Protein AF-A0A0C2WG26-F1 (afdb_monomer)

Secondary structure (DSSP, 8-state):
-HHHHHHHHHHHHTTEEE-HHHHHTHHHHEEE-TT--EEE---EEEHHHHHHHHHHT-S-HHHHHHSSHHHHHHHHHHHHHHHHHHHHHT--

Sequence (92 aa):
MLEIARSIRYIHSIDIALYSDDINIASKYLFLDSNLRAKFMFRGLFSWWSREASIYGHEDNDLLAKCTYDANISAFADLFDKIHGNSLSAVA

Radius of gyration: 14.7 Å; Cα contacts (8 Å, |Δi|>4): 101; chains: 1; bounding box: 35×19×50 Å

Nearest PDB structures (foldseek):
  8oj0-assembly1_C  TM=2.517E-01  e=1.116E+00  Homo sapiens
  6o35-assembly1_A  TM=3.993E-01  e=9.365E+00  synthetic construct
  5m4t-assembly1_A  TM=2.217E-01  e=6.784E+00  Trypanosoma brucei brucei

pLDDT: mean 82.36, std 11.46, range [43.91, 94.56]

Solvent-accessible surface area (backbone atoms only — not comparable to full-atom values): 5124 Å² total; per-residue (Å²): 109,70,48,51,53,51,44,53,53,53,41,45,73,71,46,35,11,46,37,19,68,48,50,58,44,32,90,81,29,48,44,65,51,100,84,65,47,53,43,68,66,90,55,63,41,47,51,64,49,49,58,51,36,66,74,70,71,77,61,61,65,70,60,43,59,30,26,26,64,68,34,37,54,50,24,49,50,54,41,50,48,55,62,56,54,54,58,64,68,76,78,116

Foldseek 3Di:
DVLLVVVLVVCVVVQKFAQLVQLLVCVVAWDQDPVRHTDGDDDIDGNVVLVVCVVVVPDDPVRSVRRHSVSNVVSNVNSVCVVVVVVVVVVD

Mean predicted aligned error: 6.94 Å

Structure (mmCIF, N/CA/C/O backbone):
data_AF-A0A0C2WG26-F1
#
_entry.id   AF-A0A0C2WG26-F1
#
loop_
_atom_site.group_PDB
_atom_site.id
_atom_site.type_symbol
_atom_site.label_atom_id
_atom_site.label_alt_id
_atom_site.label_comp_id
_atom_site.label_asym_id
_atom_site.label_entity_id
_atom_site.label_seq_id
_atom_site.pdbx_PDB_ins_code
_atom_site.Cartn_x
_atom_site.Cartn_y
_atom_site.Cartn_z
_atom_site.occupancy
_atom_site.B_iso_or_equiv
_atom_site.auth_seq_id
_atom_site.auth_comp_id
_atom_site.auth_asym_id
_atom_site.auth_atom_id
_atom_site.pdbx_PDB_model_num
ATOM 1 N N . MET A 1 1 ? -7.738 0.188 10.718 1.00 87.75 1 MET A N 1
ATOM 2 C CA . MET A 1 1 ? -7.056 -0.800 9.848 1.00 87.75 1 MET A CA 1
ATOM 3 C C . MET A 1 1 ? -7.820 -1.138 8.576 1.00 87.75 1 MET A C 1
ATOM 5 O O . MET A 1 1 ? -7.228 -1.033 7.514 1.00 87.75 1 MET A O 1
ATOM 9 N N . LEU A 1 2 ? -9.111 -1.489 8.630 1.00 90.94 2 LEU A N 1
ATOM 10 C CA . LEU A 1 2 ? -9.878 -1.834 7.420 1.00 90.94 2 LEU A CA 1
ATOM 11 C C . LEU A 1 2 ? -9.884 -0.727 6.349 1.00 90.94 2 LEU A C 1
ATOM 13 O O . LEU A 1 2 ? -9.629 -1.005 5.183 1.00 90.94 2 LE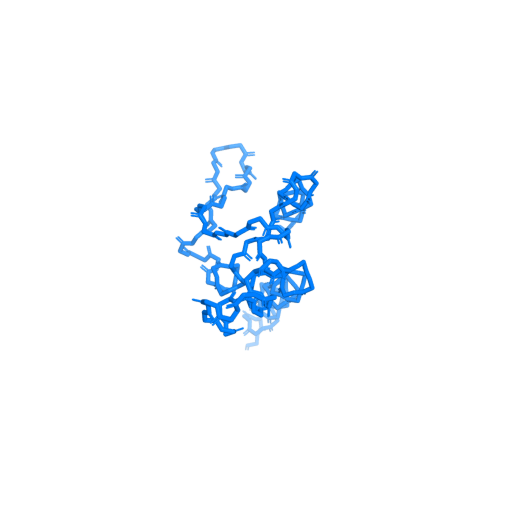U A O 1
ATOM 17 N N . GLU A 1 3 ? -10.121 0.526 6.744 1.00 91.00 3 GLU A N 1
ATOM 18 C CA . GLU A 1 3 ? -10.116 1.663 5.807 1.00 91.00 3 GLU A CA 1
ATOM 19 C C . GLU A 1 3 ? -8.743 1.897 5.168 1.00 91.00 3 GLU A C 1
ATOM 21 O O . GLU A 1 3 ? -8.651 2.196 3.985 1.00 91.00 3 GLU A O 1
ATOM 26 N N . ILE A 1 4 ? -7.667 1.668 5.923 1.00 89.38 4 ILE A N 1
ATOM 27 C CA . ILE A 1 4 ? -6.284 1.753 5.434 1.00 89.38 4 ILE A CA 1
ATOM 28 C C . ILE A 1 4 ? -6.068 0.715 4.325 1.00 89.38 4 ILE A C 1
ATOM 30 O O . ILE A 1 4 ? -5.625 1.063 3.234 1.00 89.38 4 ILE A O 1
ATOM 34 N N . ALA A 1 5 ? -6.454 -0.540 4.573 1.00 92.56 5 ALA A N 1
ATOM 35 C CA . ALA A 1 5 ? -6.344 -1.620 3.593 1.00 92.56 5 ALA A CA 1
ATOM 36 C C . ALA A 1 5 ? -7.189 -1.356 2.335 1.00 92.56 5 ALA A C 1
ATOM 38 O O . ALA A 1 5 ? -6.735 -1.600 1.218 1.00 92.56 5 ALA A O 1
ATOM 39 N N . ARG A 1 6 ? -8.409 -0.825 2.499 1.00 93.12 6 ARG A N 1
ATOM 40 C CA . ARG A 1 6 ? -9.282 -0.442 1.376 1.00 93.12 6 ARG A CA 1
ATOM 41 C C . ARG A 1 6 ? -8.652 0.647 0.514 1.00 93.12 6 ARG A C 1
ATOM 43 O O . ARG A 1 6 ? -8.657 0.517 -0.706 1.00 93.12 6 ARG A O 1
ATOM 50 N N . SER A 1 7 ? -8.088 1.676 1.135 1.00 90.94 7 SER A N 1
ATOM 51 C CA . SER A 1 7 ? -7.409 2.759 0.427 1.00 90.94 7 SER A CA 1
ATOM 52 C C . SER A 1 7 ? -6.152 2.272 -0.300 1.00 90.94 7 SER A C 1
ATOM 54 O O . SER A 1 7 ? -5.987 2.601 -1.471 1.00 90.94 7 SER A O 1
ATOM 56 N N . ILE A 1 8 ? -5.316 1.431 0.325 1.00 91.69 8 ILE A N 1
ATOM 57 C CA . ILE A 1 8 ? -4.151 0.819 -0.346 1.00 91.69 8 ILE A CA 1
ATOM 58 C C . ILE A 1 8 ? -4.608 0.001 -1.558 1.00 91.69 8 ILE A C 1
ATOM 60 O O . ILE A 1 8 ? -4.094 0.196 -2.656 1.00 91.69 8 ILE A O 1
ATOM 64 N N . ARG A 1 9 ? -5.633 -0.846 -1.394 1.00 94.25 9 ARG A N 1
ATOM 65 C CA . ARG A 1 9 ? -6.206 -1.637 -2.492 1.00 94.25 9 ARG A CA 1
ATOM 66 C C . ARG A 1 9 ? -6.717 -0.758 -3.635 1.00 94.25 9 ARG A C 1
ATOM 68 O O . ARG A 1 9 ? -6.509 -1.095 -4.795 1.00 94.25 9 ARG A O 1
ATOM 75 N N . TYR A 1 10 ? -7.397 0.343 -3.322 1.00 92.75 10 TYR A N 1
ATOM 76 C CA . TYR A 1 10 ? -7.865 1.289 -4.333 1.00 92.75 10 TYR A CA 1
ATOM 77 C C . TYR A 1 10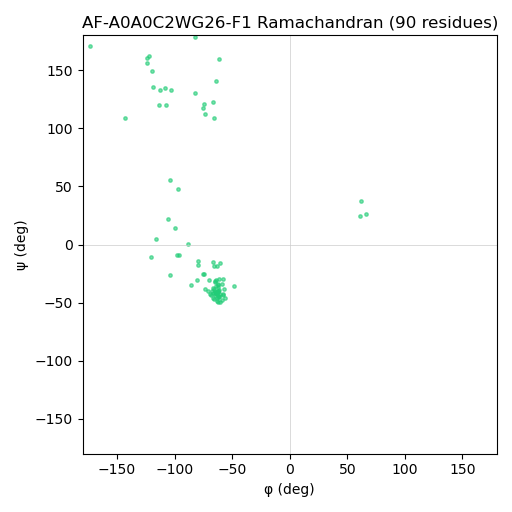 ? -6.692 1.921 -5.097 1.00 92.75 10 TYR A C 1
ATOM 79 O O . TYR A 1 10 ? -6.713 1.958 -6.323 1.00 92.75 10 TYR A O 1
ATOM 87 N N . ILE A 1 11 ? -5.643 2.349 -4.394 1.00 91.62 11 ILE A N 1
ATOM 88 C CA . ILE A 1 11 ? -4.451 2.956 -5.002 1.00 91.62 11 ILE A CA 1
ATOM 89 C C . ILE A 1 11 ? -3.714 1.948 -5.897 1.00 91.62 11 ILE A C 1
ATOM 91 O O . ILE A 1 11 ? -3.340 2.275 -7.021 1.00 91.62 11 ILE A O 1
ATOM 95 N N . HIS A 1 12 ? -3.588 0.694 -5.456 1.00 92.56 12 HIS A N 1
ATOM 96 C CA . HIS A 1 12 ? -3.051 -0.381 -6.292 1.00 92.56 12 HIS A CA 1
ATOM 97 C C . HIS A 1 12 ? -3.905 -0.618 -7.543 1.00 92.56 12 HIS A C 1
ATOM 99 O O . HIS A 1 12 ? -3.348 -0.821 -8.613 1.00 92.56 12 HIS A O 1
ATOM 105 N N . SER A 1 13 ? -5.238 -0.538 -7.438 1.00 94.00 13 SER A N 1
ATOM 106 C CA . SER A 1 13 ? -6.147 -0.763 -8.577 1.00 94.00 13 SER A CA 1
ATOM 107 C C . SER A 1 13 ? -6.055 0.285 -9.691 1.00 94.00 13 SER A C 1
ATOM 109 O O . SER A 1 13 ? -6.549 0.039 -10.787 1.00 94.00 13 SER A O 1
ATOM 111 N N . ILE A 1 14 ? -5.432 1.433 -9.416 1.00 92.75 14 ILE A N 1
ATOM 112 C CA . ILE A 1 14 ? -5.145 2.485 -10.401 1.00 92.75 14 ILE A CA 1
ATOM 113 C C . ILE A 1 14 ? -3.658 2.519 -10.788 1.00 92.75 14 ILE A C 1
ATOM 115 O O . ILE A 1 14 ? -3.157 3.548 -11.232 1.00 92.75 14 ILE A O 1
ATOM 119 N N . ASP A 1 15 ? -2.953 1.402 -10.592 1.00 92.25 15 ASP A N 1
ATOM 120 C CA . ASP A 1 15 ? -1.549 1.211 -10.954 1.00 92.25 15 ASP A CA 1
ATOM 121 C C . ASP A 1 15 ? -0.563 2.146 -10.245 1.00 92.25 15 ASP A C 1
ATOM 123 O O . ASP A 1 15 ? 0.435 2.573 -10.819 1.00 92.25 15 ASP A O 1
ATOM 127 N N . ILE A 1 16 ? -0.807 2.442 -8.965 1.00 90.94 16 ILE A N 1
ATOM 128 C CA . ILE A 1 16 ? 0.093 3.259 -8.141 1.00 90.94 16 ILE A CA 1
ATOM 129 C C . ILE A 1 16 ? 0.604 2.457 -6.946 1.00 90.94 16 ILE A C 1
ATOM 131 O O . ILE A 1 16 ? -0.160 1.802 -6.238 1.00 90.94 16 ILE A O 1
ATOM 135 N N . ALA A 1 17 ? 1.902 2.557 -6.680 1.00 91.44 17 ALA A N 1
ATOM 136 C CA . ALA A 1 17 ? 2.523 2.130 -5.441 1.00 91.44 17 ALA A CA 1
ATOM 137 C C . ALA A 1 17 ? 2.920 3.362 -4.616 1.00 91.44 17 ALA A C 1
ATOM 139 O O . ALA A 1 17 ? 3.699 4.207 -5.050 1.00 91.44 17 ALA A O 1
ATOM 140 N N . LEU A 1 18 ? 2.360 3.466 -3.411 1.00 90.44 18 LEU A N 1
ATOM 141 C CA . LEU A 1 18 ? 2.822 4.394 -2.381 1.00 90.44 18 LEU A CA 1
ATOM 142 C C . LEU A 1 18 ? 4.269 4.105 -1.975 1.00 90.44 18 LEU A C 1
ATOM 144 O O . LEU A 1 18 ? 4.760 2.995 -2.159 1.00 90.44 18 LEU A O 1
ATOM 148 N N . TYR A 1 19 ? 4.909 5.109 -1.393 1.00 89.94 19 TYR A N 1
ATOM 149 C CA . TYR A 1 19 ? 6.195 4.974 -0.734 1.00 89.94 19 TYR A CA 1
ATOM 150 C C . TYR A 1 19 ? 6.009 4.277 0.622 1.00 89.94 19 TYR A C 1
ATOM 152 O O . TYR A 1 19 ? 5.320 4.794 1.506 1.00 89.94 19 TYR A O 1
ATOM 160 N N . SER A 1 20 ? 6.604 3.096 0.798 1.00 87.81 20 SER A N 1
ATOM 161 C CA . SER A 1 20 ? 6.370 2.239 1.970 1.00 87.81 20 SER A CA 1
ATOM 162 C C . SER A 1 20 ? 6.718 2.896 3.313 1.00 87.81 20 SER A C 1
ATOM 164 O O . SER A 1 20 ? 6.024 2.669 4.306 1.00 87.81 20 SER A O 1
ATOM 166 N N . ASP A 1 21 ? 7.742 3.756 3.366 1.00 86.44 21 ASP A N 1
ATOM 167 C CA . ASP A 1 21 ? 8.126 4.438 4.613 1.00 86.44 21 ASP A CA 1
ATOM 168 C C . ASP A 1 21 ? 7.018 5.383 5.108 1.00 86.44 21 ASP A C 1
ATOM 170 O O . ASP A 1 21 ? 6.832 5.544 6.316 1.00 86.44 21 ASP A O 1
ATOM 174 N N . ASP A 1 22 ? 6.231 5.966 4.199 1.00 84.19 22 ASP A N 1
ATOM 175 C CA . ASP A 1 22 ? 5.126 6.856 4.565 1.00 84.19 22 ASP A CA 1
ATOM 176 C C . ASP A 1 22 ? 3.976 6.063 5.218 1.00 84.19 22 ASP A C 1
ATOM 178 O O . ASP A 1 22 ? 3.304 6.565 6.122 1.00 84.19 22 ASP A O 1
ATOM 182 N N . ILE A 1 23 ? 3.790 4.791 4.839 1.00 81.81 23 ILE A N 1
ATOM 183 C CA . ILE A 1 23 ? 2.845 3.875 5.500 1.00 81.81 23 ILE A CA 1
ATOM 184 C C . ILE A 1 23 ? 3.349 3.522 6.909 1.00 81.81 23 ILE A C 1
ATOM 186 O O . ILE A 1 23 ? 2.580 3.560 7.873 1.00 81.81 23 ILE A O 1
ATOM 190 N N . ASN A 1 24 ? 4.650 3.253 7.0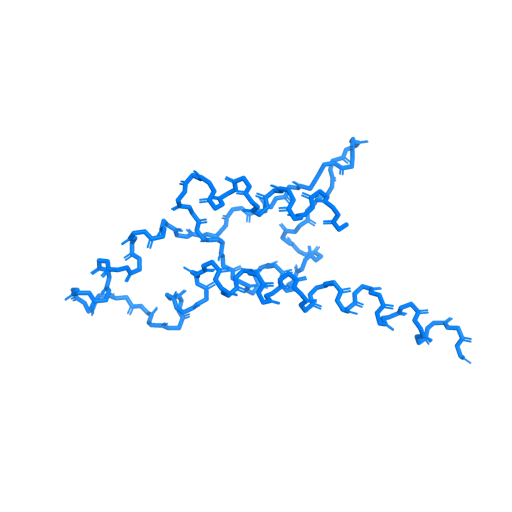55 1.00 78.38 24 ASN A N 1
ATOM 191 C CA . ASN A 1 24 ? 5.278 2.930 8.342 1.00 78.38 24 ASN A CA 1
ATOM 192 C C . ASN A 1 24 ? 5.247 4.105 9.338 1.00 78.38 24 ASN A C 1
ATOM 194 O O . ASN A 1 24 ? 5.123 3.913 10.556 1.00 78.38 24 ASN A O 1
ATOM 198 N N . ILE A 1 25 ? 5.303 5.340 8.833 1.00 74.12 25 ILE A N 1
ATOM 199 C CA . ILE A 1 25 ? 5.180 6.578 9.616 1.00 74.12 25 ILE A CA 1
ATOM 200 C C . ILE A 1 25 ? 3.730 7.095 9.545 1.00 74.12 25 ILE A C 1
ATOM 202 O O . ILE A 1 25 ? 3.470 8.280 9.325 1.00 74.12 25 ILE A O 1
ATOM 206 N N . ALA A 1 26 ? 2.763 6.199 9.777 1.00 67.44 26 ALA A N 1
ATOM 207 C CA . ALA A 1 26 ? 1.332 6.483 9.656 1.00 67.44 26 ALA A CA 1
ATOM 208 C C . ALA A 1 26 ? 0.886 7.779 10.360 1.00 67.44 26 ALA A C 1
ATOM 210 O O . ALA A 1 26 ? 0.066 8.509 9.824 1.00 67.44 26 ALA A O 1
ATOM 211 N N . SER A 1 27 ? 1.458 8.139 11.513 1.00 69.56 27 SER A N 1
ATOM 212 C CA . SER A 1 27 ? 1.068 9.360 12.239 1.00 69.56 27 SER A CA 1
ATOM 213 C C . SER A 1 27 ? 1.337 10.676 11.494 1.00 69.56 27 SER A C 1
ATOM 215 O O . SER A 1 27 ? 0.767 11.697 11.870 1.00 69.56 27 SER A O 1
ATOM 217 N N . LYS A 1 28 ? 2.201 10.678 10.469 1.00 78.56 28 LYS A N 1
ATOM 218 C CA . LYS A 1 28 ? 2.529 11.875 9.675 1.00 78.56 28 LYS A CA 1
ATOM 219 C C . LYS A 1 28 ? 1.873 11.900 8.297 1.00 78.56 28 LYS A C 1
ATOM 221 O O . LYS A 1 28 ? 1.680 12.983 7.753 1.00 78.56 28 LYS A O 1
ATOM 226 N N . TYR A 1 29 ? 1.568 10.735 7.733 1.00 79.69 29 TYR A N 1
ATOM 227 C CA . TYR A 1 29 ? 1.132 10.603 6.338 1.00 79.69 29 TYR A CA 1
ATOM 228 C C . TYR A 1 29 ? -0.256 9.978 6.196 1.00 79.69 29 TYR A C 1
ATOM 230 O O . TYR A 1 29 ? -0.832 10.025 5.110 1.00 79.69 29 TYR A O 1
ATOM 238 N N . LEU A 1 30 ? -0.811 9.431 7.280 1.00 83.06 30 LEU A N 1
ATOM 239 C CA . LEU A 1 30 ? -2.141 8.846 7.329 1.00 83.06 30 LEU A CA 1
ATOM 240 C C . LEU A 1 30 ? -3.046 9.683 8.227 1.00 83.06 30 LEU A C 1
ATOM 242 O O . LEU A 1 30 ? -2.816 9.841 9.424 1.00 83.06 30 LEU A O 1
ATOM 246 N N . PHE A 1 31 ? -4.119 10.186 7.633 1.00 84.94 31 PHE A N 1
ATOM 247 C CA . PHE A 1 31 ? -5.101 11.030 8.295 1.00 84.94 31 PHE A CA 1
ATOM 248 C C . PHE A 1 31 ? -6.468 10.362 8.256 1.00 84.94 31 PHE A C 1
ATOM 250 O O . PHE A 1 31 ? -6.799 9.648 7.310 1.00 84.94 31 PHE A O 1
ATOM 257 N N . LEU A 1 32 ? -7.283 10.625 9.271 1.00 86.19 32 LEU A N 1
ATOM 258 C CA . LEU A 1 32 ? -8.698 10.277 9.265 1.00 86.19 32 LEU A CA 1
ATOM 259 C C . LEU A 1 32 ? -9.505 11.561 9.117 1.00 86.19 32 LEU A C 1
ATOM 261 O O . LEU A 1 32 ? -9.212 12.557 9.777 1.00 86.19 32 LEU A O 1
ATOM 265 N N . ASP A 1 33 ? -10.509 11.551 8.245 1.00 87.38 33 ASP A N 1
ATOM 266 C CA . ASP A 1 33 ? -11.509 12.616 8.246 1.00 87.38 33 ASP A CA 1
ATOM 267 C C . ASP A 1 33 ? -12.590 12.381 9.313 1.00 87.38 33 ASP A C 1
ATOM 269 O O . ASP A 1 33 ? -12.579 11.381 10.035 1.00 87.38 33 ASP A O 1
ATOM 273 N N . SER A 1 34 ? -13.542 13.311 9.422 1.00 89.19 34 SER A N 1
ATOM 274 C CA . SER A 1 34 ? -14.646 13.227 10.387 1.00 89.19 34 SER A CA 1
ATOM 275 C C . SER A 1 34 ? -15.546 11.998 10.204 1.00 89.19 34 SER A C 1
ATOM 277 O O . SER A 1 34 ? -16.279 11.649 11.124 1.00 89.19 34 SER A O 1
ATOM 279 N N . ASN A 1 35 ? -15.477 11.325 9.052 1.00 91.56 35 ASN A N 1
ATOM 280 C CA . ASN A 1 35 ? -16.203 10.090 8.761 1.00 91.56 35 ASN A CA 1
ATOM 281 C C . ASN A 1 35 ? -15.318 8.844 8.925 1.00 91.56 35 ASN A C 1
ATOM 283 O O . ASN A 1 35 ? -15.683 7.771 8.444 1.00 91.56 35 ASN A O 1
ATOM 287 N N . LEU A 1 36 ? -14.155 8.980 9.572 1.00 86.00 36 LEU A N 1
ATOM 288 C CA . LEU A 1 36 ? -13.177 7.914 9.800 1.00 86.00 36 LEU A CA 1
ATOM 289 C C . LEU A 1 36 ? -12.608 7.302 8.511 1.00 86.00 36 LEU A C 1
ATOM 291 O O . LEU A 1 36 ? -12.127 6.168 8.523 1.00 86.00 36 LEU A O 1
ATOM 295 N N . ARG A 1 37 ? -12.622 8.042 7.397 1.00 88.50 37 ARG A N 1
ATOM 296 C CA . ARG A 1 37 ? -12.014 7.578 6.145 1.00 88.50 37 ARG A CA 1
ATOM 297 C C . ARG A 1 37 ? -10.517 7.842 6.167 1.00 88.50 37 ARG A C 1
ATOM 299 O O . ARG A 1 37 ? -10.090 8.965 6.437 1.00 88.50 37 ARG A O 1
ATOM 306 N N . ALA A 1 38 ? -9.734 6.817 5.839 1.00 86.69 38 ALA A N 1
ATOM 307 C CA . ALA A 1 38 ? -8.282 6.920 5.754 1.00 86.69 38 ALA A CA 1
ATOM 308 C C . ALA A 1 38 ? -7.855 7.679 4.492 1.00 86.69 38 ALA A C 1
ATOM 310 O O . ALA A 1 38 ? -8.140 7.256 3.369 1.00 86.69 38 ALA A O 1
ATOM 311 N N . LYS A 1 39 ? -7.134 8.781 4.690 1.00 85.62 39 LYS A N 1
ATOM 312 C CA . LYS A 1 39 ? -6.509 9.600 3.654 1.00 85.62 39 LYS A CA 1
ATOM 313 C C . LYS A 1 39 ? -4.998 9.487 3.770 1.00 85.62 39 LYS A C 1
ATOM 315 O O . LYS A 1 39 ? -4.451 9.625 4.860 1.00 85.62 39 LYS A O 1
ATOM 320 N N . PHE A 1 40 ? -4.343 9.272 2.640 1.00 81.88 40 PHE A N 1
ATOM 321 C CA . PHE A 1 40 ? -2.890 9.230 2.545 1.00 81.88 40 PHE A CA 1
ATOM 322 C C . PHE A 1 40 ? -2.402 10.540 1.942 1.00 81.88 40 PHE A C 1
ATOM 324 O O . PHE A 1 40 ? -2.947 10.991 0.931 1.00 81.88 40 PHE A O 1
ATOM 331 N N . MET A 1 41 ? -1.380 11.151 2.538 1.00 82.19 41 MET A N 1
ATOM 332 C CA . MET A 1 41 ? -0.628 12.185 1.837 1.00 82.19 41 MET A CA 1
ATOM 333 C C . MET A 1 41 ? 0.107 11.519 0.675 1.00 82.19 41 MET A C 1
ATOM 335 O O . MET A 1 41 ? 0.830 10.545 0.865 1.00 82.19 41 MET A O 1
ATOM 339 N N . PHE A 1 42 ? -0.144 12.002 -0.540 1.00 75.81 42 PHE A N 1
ATOM 340 C CA . PHE A 1 42 ? 0.300 11.313 -1.742 1.00 75.81 42 PHE A CA 1
ATOM 341 C C . PHE A 1 42 ? 1.811 11.451 -1.941 1.00 75.81 42 PHE A C 1
ATOM 343 O O . PHE A 1 42 ? 2.317 12.528 -2.258 1.00 75.81 42 PHE A O 1
ATOM 350 N N . ARG A 1 43 ? 2.505 10.324 -1.801 1.00 82.44 43 ARG A N 1
ATOM 351 C CA . ARG A 1 43 ? 3.884 10.120 -2.231 1.00 82.44 43 ARG A CA 1
ATOM 352 C C . ARG A 1 43 ? 3.990 8.689 -2.739 1.00 82.44 43 ARG A C 1
ATOM 354 O O . ARG A 1 43 ? 3.851 7.733 -1.980 1.00 82.44 43 ARG A O 1
ATOM 361 N N . GLY A 1 44 ? 4.130 8.547 -4.045 1.00 82.44 44 GLY A N 1
ATOM 362 C CA . GLY A 1 44 ? 4.124 7.253 -4.704 1.00 82.44 44 GLY A CA 1
ATOM 363 C C . GLY A 1 44 ? 4.471 7.388 -6.174 1.00 82.44 44 GLY A C 1
ATOM 364 O O . GLY A 1 44 ? 4.543 8.496 -6.709 1.00 82.44 44 GLY A O 1
ATOM 365 N N . LEU A 1 45 ? 4.680 6.245 -6.806 1.00 86.00 45 LEU A N 1
ATOM 366 C CA . LEU A 1 45 ? 4.997 6.124 -8.219 1.00 86.00 45 LEU A CA 1
ATOM 367 C C . LEU A 1 45 ? 3.980 5.220 -8.896 1.00 86.00 45 LEU A C 1
ATOM 369 O O . LEU A 1 45 ? 3.367 4.359 -8.263 1.00 86.00 45 LEU A O 1
ATOM 373 N N . PHE A 1 46 ? 3.822 5.392 -10.203 1.00 85.12 46 PHE A N 1
ATOM 374 C CA . PHE A 1 46 ? 3.110 4.393 -10.980 1.00 85.12 46 PHE A CA 1
ATOM 375 C C . PHE A 1 46 ? 3.878 3.068 -10.962 1.00 85.12 46 PHE A C 1
ATOM 377 O O . PHE A 1 46 ? 5.103 3.049 -11.071 1.00 85.12 46 PHE A O 1
ATOM 384 N N . SER A 1 47 ? 3.165 1.950 -10.860 1.00 80.75 47 SER A N 1
ATOM 385 C CA . SER A 1 47 ? 3.760 0.610 -10.812 1.00 80.75 47 SER A CA 1
ATOM 386 C C . SER A 1 47 ? 4.549 0.277 -12.082 1.00 80.75 47 SER A C 1
ATOM 388 O O . SER A 1 47 ? 5.539 -0.447 -12.020 1.00 80.75 47 SER A O 1
ATOM 390 N N . TRP A 1 48 ? 4.162 0.840 -13.231 1.00 82.12 48 TRP A N 1
ATOM 391 C CA . TRP A 1 48 ? 4.899 0.696 -14.488 1.00 82.12 48 TRP A CA 1
ATOM 392 C C . TRP A 1 48 ? 6.189 1.526 -14.531 1.00 82.12 48 TRP A C 1
ATOM 394 O O . TRP A 1 48 ? 7.132 1.144 -15.225 1.00 82.12 48 TRP A O 1
ATOM 404 N N . TRP A 1 49 ? 6.267 2.618 -13.763 1.00 79.19 49 TRP A N 1
ATOM 405 C CA . TRP A 1 49 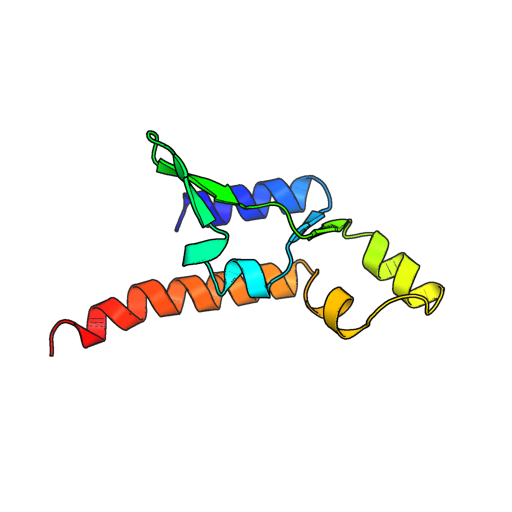? 7.423 3.513 -13.751 1.00 79.19 49 TRP A CA 1
ATOM 406 C C . TRP A 1 49 ? 8.669 2.821 -13.202 1.00 79.19 49 TRP A C 1
ATOM 408 O O . TRP A 1 49 ? 9.749 2.981 -13.756 1.00 79.19 49 TRP A O 1
ATOM 418 N N . SER A 1 50 ? 8.529 1.973 -12.178 1.00 71.06 50 SER A N 1
ATOM 419 C CA . SER A 1 50 ? 9.661 1.206 -11.638 1.00 71.06 50 SER A CA 1
ATOM 420 C C . SER A 1 50 ? 10.265 0.251 -12.670 1.00 71.06 50 SER A C 1
ATOM 422 O O . SER A 1 50 ? 11.487 0.109 -12.758 1.00 71.06 50 SER A O 1
ATOM 424 N N . ARG A 1 51 ? 9.418 -0.351 -13.512 1.00 74.38 51 ARG A N 1
ATOM 425 C CA . ARG A 1 51 ? 9.852 -1.198 -14.624 1.00 74.38 51 ARG A CA 1
ATOM 426 C C . ARG A 1 51 ? 10.610 -0.388 -15.670 1.00 74.38 51 ARG A C 1
ATOM 428 O O . ARG A 1 51 ? 11.681 -0.819 -16.085 1.00 74.38 51 ARG A O 1
ATOM 435 N N . GLU A 1 52 ? 10.101 0.771 -16.074 1.00 76.44 52 GLU A N 1
ATOM 436 C CA . GLU A 1 52 ? 10.795 1.628 -17.042 1.00 76.44 52 GLU A CA 1
ATOM 437 C C . GLU A 1 52 ? 12.103 2.197 -16.486 1.00 76.44 52 GLU A C 1
ATOM 439 O O . GLU A 1 52 ? 13.146 2.088 -17.127 1.00 76.44 52 GLU A O 1
ATOM 444 N N . ALA A 1 53 ? 12.093 2.711 -15.260 1.00 75.69 53 ALA A N 1
ATOM 445 C CA . ALA A 1 53 ? 13.275 3.241 -14.597 1.00 75.69 53 ALA A CA 1
ATOM 446 C C . ALA A 1 53 ? 14.405 2.201 -14.486 1.00 75.69 53 ALA A C 1
ATOM 448 O O . ALA A 1 53 ? 15.569 2.536 -14.717 1.00 75.69 53 ALA A O 1
ATOM 449 N N . SER A 1 54 ? 14.067 0.930 -14.226 1.00 69.50 54 SER A N 1
ATOM 450 C CA . SER A 1 54 ? 15.040 -0.173 -14.212 1.00 69.50 54 SER A CA 1
ATOM 451 C C . SER A 1 54 ? 15.677 -0.444 -15.581 1.00 69.50 54 SER A C 1
ATOM 453 O O . SER A 1 54 ? 16.843 -0.826 -15.653 1.00 69.50 54 SER A O 1
ATOM 455 N N . ILE A 1 55 ? 14.934 -0.219 -16.671 1.00 75.44 55 ILE A N 1
ATOM 456 C CA . ILE A 1 55 ? 15.411 -0.429 -18.044 1.00 75.44 55 ILE A CA 1
ATOM 457 C C . ILE A 1 55 ? 16.390 0.676 -18.441 1.00 7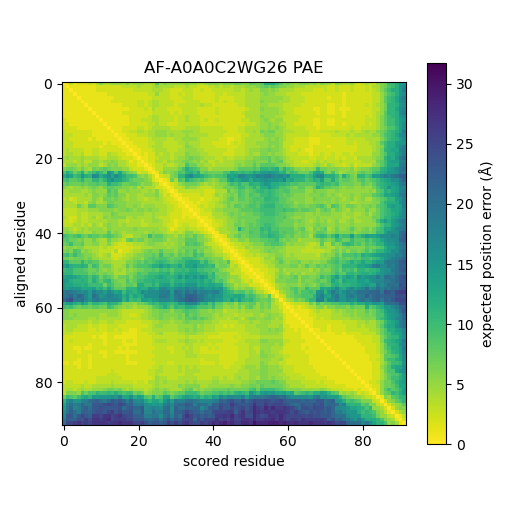5.44 55 ILE A C 1
ATOM 459 O O . ILE A 1 55 ? 17.384 0.404 -19.113 1.00 75.44 55 ILE A O 1
ATOM 463 N N . TYR A 1 56 ? 16.122 1.913 -18.022 1.00 77.06 56 TYR A N 1
ATOM 464 C CA . TYR A 1 56 ? 16.908 3.075 -18.435 1.00 77.06 56 TYR A CA 1
ATOM 465 C C . TYR A 1 56 ? 18.003 3.489 -17.435 1.00 77.06 56 TYR A C 1
ATOM 467 O O . TYR A 1 56 ? 18.848 4.315 -17.769 1.00 77.06 56 TYR A O 1
ATOM 475 N N . GLY A 1 57 ? 18.035 2.903 -16.232 1.00 68.62 57 GLY A N 1
ATOM 476 C CA . GLY A 1 57 ? 19.094 3.123 -15.238 1.00 68.62 57 GLY A CA 1
ATOM 477 C C . GLY A 1 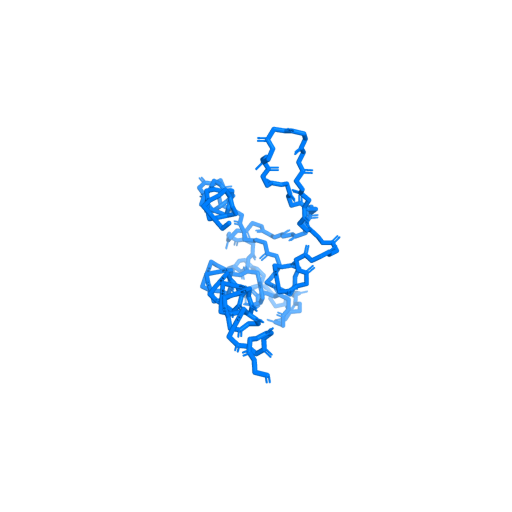57 ? 19.135 4.546 -14.669 1.00 68.62 57 GLY A C 1
ATOM 478 O O . GLY A 1 57 ? 20.200 5.026 -14.285 1.00 68.62 57 GLY A O 1
ATOM 479 N N . HIS A 1 58 ? 17.997 5.242 -14.662 1.00 68.94 58 HIS A N 1
ATOM 480 C CA . HIS A 1 58 ? 17.918 6.672 -14.345 1.00 68.94 58 HIS A CA 1
ATOM 481 C C . HIS A 1 58 ? 17.506 6.995 -12.906 1.00 68.94 58 HIS A C 1
ATOM 483 O O . HIS A 1 58 ? 17.594 8.159 -12.519 1.00 68.94 58 HIS A O 1
ATOM 489 N N . GLU A 1 59 ? 17.071 6.014 -12.113 1.00 69.88 59 GLU A N 1
ATOM 490 C CA . GLU A 1 59 ? 16.474 6.291 -10.804 1.00 69.88 59 GLU A CA 1
ATOM 491 C C . GLU A 1 59 ? 17.169 5.621 -9.626 1.00 69.88 59 GLU A C 1
ATOM 493 O O . GLU A 1 59 ? 17.948 4.676 -9.755 1.00 69.88 59 GLU A O 1
ATOM 498 N N . ASP A 1 60 ? 16.857 6.162 -8.451 1.00 79.38 60 ASP A N 1
ATOM 499 C CA . ASP A 1 60 ? 17.271 5.642 -7.163 1.00 79.38 60 ASP A CA 1
ATOM 500 C C . ASP A 1 60 ? 16.619 4.272 -6.913 1.00 79.38 60 ASP A C 1
ATOM 502 O O . ASP A 1 60 ? 15.415 4.161 -6.667 1.00 79.38 60 ASP A O 1
ATOM 506 N N . ASN A 1 61 ? 17.436 3.219 -6.974 1.00 80.44 61 ASN A N 1
ATOM 507 C CA . ASN A 1 61 ? 17.002 1.842 -6.744 1.00 80.44 61 ASN A CA 1
ATOM 508 C C . ASN A 1 61 ? 16.356 1.642 -5.362 1.00 80.44 61 ASN A C 1
ATOM 510 O O . ASN A 1 61 ? 15.480 0.787 -5.234 1.00 80.44 61 ASN A O 1
ATOM 514 N N . ASP A 1 62 ? 16.755 2.413 -4.343 1.00 82.94 62 ASP A N 1
ATOM 515 C CA . ASP A 1 62 ? 16.144 2.345 -3.009 1.00 82.94 62 ASP A CA 1
ATOM 516 C C . ASP A 1 62 ? 14.704 2.871 -3.048 1.00 82.94 62 ASP A C 1
ATOM 518 O O . ASP A 1 62 ? 13.779 2.246 -2.524 1.00 82.94 62 ASP A O 1
ATOM 522 N N . LEU A 1 63 ? 14.486 3.983 -3.754 1.00 81.69 63 LEU A N 1
ATOM 523 C CA . LEU A 1 63 ? 13.158 4.563 -3.932 1.00 81.69 63 LEU A CA 1
ATOM 524 C C . LEU A 1 63 ? 12.243 3.630 -4.736 1.00 81.69 63 LEU A C 1
ATOM 526 O O . LEU A 1 63 ? 11.083 3.441 -4.365 1.00 81.69 63 LEU A O 1
ATOM 530 N N . LEU A 1 64 ? 12.764 2.998 -5.792 1.00 83.62 64 LEU A N 1
ATOM 531 C CA . LEU A 1 64 ? 12.013 2.017 -6.579 1.00 83.62 64 LEU A CA 1
ATOM 532 C C . LEU A 1 64 ? 11.627 0.785 -5.758 1.00 83.62 64 LEU A C 1
ATOM 534 O O . LEU A 1 64 ? 10.485 0.337 -5.844 1.00 83.62 64 LEU A O 1
ATOM 538 N N . ALA A 1 65 ? 12.541 0.261 -4.936 1.00 86.31 65 ALA A N 1
ATOM 539 C CA . ALA A 1 65 ? 12.273 -0.893 -4.080 1.00 86.31 65 ALA A CA 1
ATOM 540 C C . ALA A 1 65 ? 11.159 -0.612 -3.053 1.00 86.31 65 ALA A C 1
ATOM 542 O O . ALA A 1 65 ? 10.342 -1.489 -2.762 1.00 86.31 65 ALA A O 1
ATOM 543 N N . LYS A 1 66 ? 11.087 0.628 -2.556 1.00 89.06 66 LYS A N 1
ATOM 544 C CA . LYS A 1 66 ? 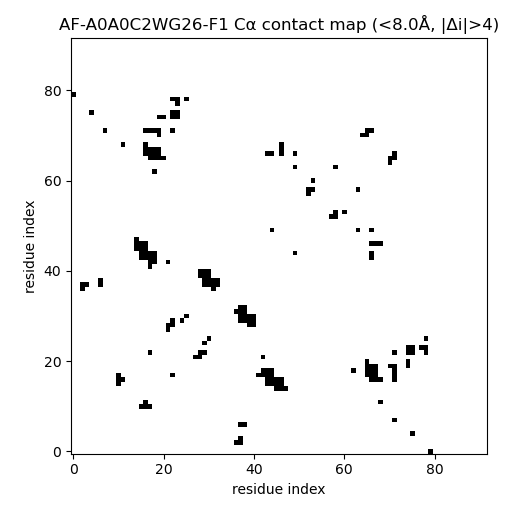10.068 1.097 -1.600 1.00 89.06 66 LYS A CA 1
ATOM 545 C C . LYS A 1 66 ? 8.724 1.450 -2.237 1.00 89.06 66 LYS A C 1
ATOM 547 O O . LYS A 1 66 ? 7.719 1.521 -1.534 1.00 89.06 66 LYS A O 1
ATOM 552 N N . CYS A 1 67 ? 8.686 1.648 -3.552 1.00 89.00 67 CYS A N 1
ATOM 553 C CA . CYS A 1 67 ? 7.483 1.949 -4.328 1.00 89.00 67 CYS A CA 1
ATOM 554 C C . CYS A 1 67 ? 7.006 0.713 -5.107 1.00 89.00 67 CYS A C 1
ATOM 556 O O . CYS A 1 67 ? 6.835 0.747 -6.327 1.00 89.00 67 CYS A O 1
ATOM 558 N N . THR A 1 68 ? 6.769 -0.392 -4.397 1.00 90.81 68 THR A N 1
ATOM 559 C CA . THR A 1 68 ? 6.197 -1.626 -4.961 1.00 90.81 68 THR A CA 1
ATOM 560 C C . THR A 1 68 ? 4.935 -2.043 -4.209 1.00 90.81 68 THR A C 1
ATOM 562 O O . THR A 1 68 ? 4.684 -1.615 -3.078 1.00 90.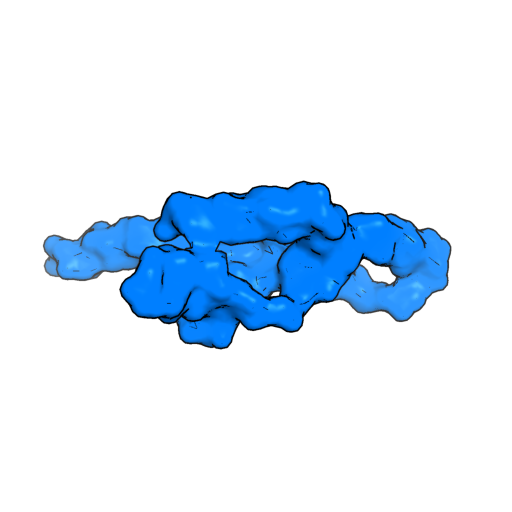81 68 THR A O 1
ATOM 565 N N . TYR A 1 69 ? 4.101 -2.884 -4.826 1.00 92.56 69 TYR A N 1
ATOM 566 C CA . TYR A 1 69 ? 2.934 -3.435 -4.134 1.00 92.56 69 TYR A CA 1
ATOM 567 C C . TYR A 1 69 ? 3.343 -4.274 -2.928 1.00 92.56 69 TYR A C 1
ATOM 569 O O . TYR A 1 69 ? 2.788 -4.071 -1.852 1.00 92.56 69 TYR A O 1
ATOM 577 N N . ASP A 1 70 ? 4.353 -5.128 -3.079 1.00 92.81 70 ASP A N 1
ATOM 578 C CA . ASP A 1 70 ? 4.853 -5.977 -1.997 1.00 92.81 70 ASP A CA 1
ATOM 579 C C . ASP A 1 70 ? 5.417 -5.148 -0.838 1.00 92.81 70 ASP A C 1
ATOM 581 O O . ASP A 1 70 ? 5.125 -5.446 0.322 1.00 92.81 70 ASP A O 1
ATOM 585 N N . ALA A 1 71 ? 6.138 -4.057 -1.129 1.00 91.69 71 ALA A N 1
ATOM 586 C CA . ALA A 1 71 ? 6.605 -3.129 -0.100 1.00 91.69 71 ALA A CA 1
ATOM 587 C C . ALA A 1 71 ? 5.433 -2.466 0.641 1.00 91.69 71 ALA A C 1
ATOM 589 O O . ALA A 1 71 ? 5.458 -2.366 1.866 1.00 91.69 71 ALA A O 1
ATOM 590 N N . ASN A 1 72 ? 4.364 -2.085 -0.066 1.00 92.88 72 ASN A N 1
ATOM 591 C CA . ASN A 1 72 ? 3.170 -1.514 0.564 1.00 92.88 72 ASN A CA 1
ATOM 592 C C . ASN A 1 72 ? 2.402 -2.516 1.424 1.00 92.88 72 ASN A C 1
ATOM 594 O O . ASN A 1 72 ? 1.914 -2.151 2.493 1.00 92.88 72 ASN A O 1
ATOM 598 N N . ILE A 1 73 ? 2.283 -3.767 0.975 1.00 94.56 73 ILE A N 1
ATOM 599 C CA . ILE A 1 73 ? 1.650 -4.833 1.758 1.00 94.56 73 ILE A CA 1
ATOM 600 C C . ILE A 1 73 ? 2.489 -5.156 3.000 1.00 94.56 73 ILE A C 1
ATOM 602 O O . ILE A 1 73 ? 1.927 -5.288 4.086 1.00 94.56 73 ILE A O 1
ATOM 606 N N . SER A 1 74 ? 3.816 -5.207 2.866 1.00 94.56 74 SER A N 1
ATOM 607 C CA . SER A 1 74 ? 4.730 -5.429 3.994 1.00 94.56 74 SER A CA 1
ATOM 608 C C . SER A 1 74 ? 4.638 -4.292 5.014 1.00 94.56 74 SER A C 1
ATOM 610 O O . SER A 1 74 ? 4.378 -4.542 6.185 1.00 94.56 74 SER A O 1
ATOM 612 N N . ALA A 1 75 ? 4.703 -3.034 4.566 1.00 92.25 75 ALA A N 1
ATOM 613 C CA . ALA A 1 75 ? 4.549 -1.874 5.446 1.00 92.25 75 ALA A CA 1
ATOM 614 C C . ALA A 1 75 ? 3.166 -1.815 6.120 1.00 92.25 75 ALA A C 1
ATOM 616 O O . ALA A 1 75 ? 3.028 -1.390 7.268 1.00 92.25 75 ALA A O 1
ATOM 617 N N . PHE A 1 76 ? 2.111 -2.265 5.434 1.00 92.25 76 PHE A N 1
ATOM 618 C CA . PHE A 1 76 ? 0.796 -2.405 6.054 1.00 92.25 76 PHE A CA 1
ATOM 619 C C . PHE A 1 76 ? 0.792 -3.454 7.176 1.00 92.25 76 PHE A C 1
ATOM 621 O O . PHE A 1 76 ? 0.171 -3.210 8.213 1.00 92.25 76 PHE A O 1
ATOM 628 N N . ALA A 1 77 ? 1.462 -4.594 6.984 1.00 92.31 77 ALA A N 1
ATOM 629 C CA . ALA A 1 77 ? 1.597 -5.622 8.014 1.00 92.31 77 ALA A CA 1
ATOM 630 C C . ALA A 1 77 ? 2.371 -5.086 9.229 1.00 92.31 77 ALA A C 1
ATOM 632 O O . ALA A 1 77 ? 1.870 -5.176 10.348 1.00 92.31 77 ALA A O 1
ATOM 633 N N . ASP A 1 78 ? 3.496 -4.405 9.004 1.00 90.81 78 ASP A N 1
ATOM 634 C CA . ASP A 1 78 ? 4.281 -3.766 10.068 1.00 90.81 78 ASP A CA 1
ATOM 635 C C . ASP A 1 78 ? 3.445 -2.747 10.859 1.00 90.81 78 ASP A C 1
ATOM 637 O O . ASP A 1 78 ? 3.467 -2.705 12.093 1.00 90.81 78 ASP A O 1
ATOM 641 N N . LEU A 1 79 ? 2.653 -1.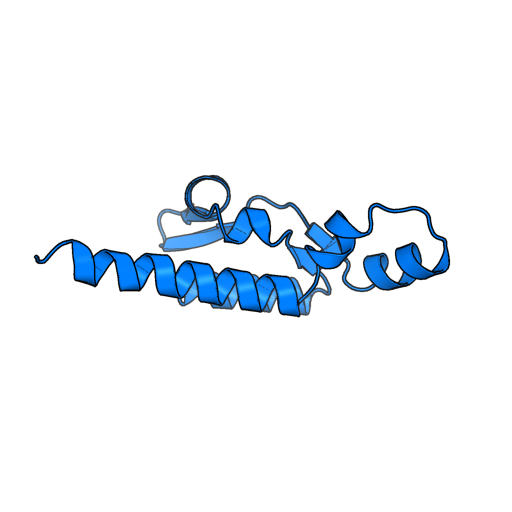925 10.160 1.00 88.31 79 LEU A N 1
ATOM 642 C CA . LEU A 1 79 ? 1.742 -0.972 10.791 1.00 88.31 79 LEU A CA 1
ATOM 643 C C . LEU A 1 79 ? 0.650 -1.677 11.608 1.00 88.31 79 LEU A C 1
ATOM 645 O O . LEU A 1 79 ? 0.299 -1.219 12.700 1.00 88.31 79 LEU A O 1
ATOM 649 N N . PHE A 1 80 ? 0.098 -2.771 11.081 1.00 89.94 80 PHE A N 1
ATOM 650 C CA . PHE A 1 80 ? -0.894 -3.581 11.777 1.00 89.94 80 PHE A CA 1
ATOM 651 C C . PHE A 1 80 ? -0.320 -4.139 13.078 1.00 89.94 80 PHE A C 1
ATOM 653 O O . PHE A 1 80 ? -0.925 -3.941 14.135 1.00 89.94 80 PHE A O 1
ATOM 660 N N . ASP A 1 81 ? 0.860 -4.745 13.021 1.00 89.62 81 ASP A N 1
ATOM 661 C CA . ASP A 1 81 ? 1.530 -5.316 14.185 1.00 89.62 81 ASP A CA 1
ATOM 662 C C . ASP A 1 81 ? 1.914 -4.242 15.196 1.00 89.62 81 ASP A C 1
ATOM 664 O O . ASP A 1 81 ? 1.695 -4.417 16.389 1.00 89.62 81 ASP A O 1
ATOM 668 N N . LYS A 1 82 ? 2.386 -3.075 14.753 1.00 86.12 82 LYS A N 1
ATOM 669 C CA . LYS A 1 82 ? 2.700 -1.954 15.648 1.00 86.12 82 LYS A CA 1
ATOM 670 C C . LYS A 1 82 ? 1.480 -1.473 16.430 1.00 86.12 82 LYS A C 1
ATOM 672 O O . LYS A 1 82 ? 1.582 -1.178 17.619 1.00 86.12 82 LYS A O 1
ATOM 677 N N . ILE A 1 83 ? 0.321 -1.372 15.783 1.00 83.31 83 ILE A N 1
ATOM 678 C CA . ILE A 1 83 ? -0.907 -0.901 16.437 1.00 83.31 83 ILE A CA 1
ATOM 679 C C . ILE A 1 83 ? -1.432 -1.942 17.434 1.00 83.31 83 ILE A C 1
ATOM 681 O O . ILE A 1 83 ? -1.859 -1.570 18.527 1.00 83.31 83 ILE A O 1
ATOM 685 N N . HIS A 1 84 ? -1.379 -3.233 17.097 1.00 79.00 84 HIS A N 1
ATOM 686 C CA . HIS A 1 84 ? -1.923 -4.291 17.957 1.00 79.00 84 HIS A CA 1
ATOM 687 C C . HIS A 1 84 ? -0.928 -4.779 19.020 1.00 79.00 84 HIS A C 1
ATOM 689 O O . HIS A 1 84 ? -1.329 -5.052 20.151 1.00 79.00 84 HIS A O 1
ATOM 695 N N . GLY A 1 85 ? 0.365 -4.814 18.705 1.00 69.69 85 GLY A N 1
ATOM 696 C CA . GLY A 1 85 ? 1.454 -5.169 19.616 1.00 69.69 85 GLY A CA 1
ATOM 697 C C . GLY A 1 85 ? 1.646 -4.146 20.735 1.00 69.69 85 GLY A C 1
ATOM 698 O O . GLY A 1 85 ? 1.820 -4.532 21.889 1.00 69.69 85 GLY A O 1
ATOM 699 N N . ASN A 1 86 ? 1.477 -2.850 20.446 1.00 58.41 86 ASN A N 1
ATOM 700 C CA . ASN A 1 86 ? 1.480 -1.805 21.478 1.00 58.41 86 ASN A CA 1
ATOM 701 C C . ASN A 1 86 ? 0.288 -1.903 22.449 1.00 58.41 86 ASN A C 1
ATOM 703 O O . ASN A 1 86 ? 0.345 -1.340 23.541 1.00 58.41 86 ASN A O 1
ATOM 707 N N . SER A 1 87 ? -0.791 -2.611 22.087 1.00 52.84 87 SER A N 1
ATOM 708 C CA . SER A 1 87 ? -1.918 -2.828 23.006 1.00 52.84 87 SER A CA 1
ATOM 709 C C . SER A 1 87 ? -1.607 -3.869 24.086 1.00 52.84 87 SER A C 1
ATOM 711 O O . SER A 1 87 ? -2.164 -3.792 25.176 1.00 52.84 87 SER A O 1
ATOM 713 N N . LEU A 1 88 ? -0.672 -4.794 23.828 1.00 51.34 88 LEU A N 1
ATOM 714 C CA . LEU A 1 88 ? -0.248 -5.810 24.796 1.00 51.34 88 LEU A CA 1
ATOM 715 C C . LEU A 1 88 ? 0.763 -5.261 25.814 1.00 51.34 88 LEU A C 1
ATOM 717 O O . LEU A 1 88 ? 0.758 -5.694 26.961 1.00 51.34 88 LEU A O 1
ATOM 721 N N . SER A 1 89 ? 1.590 -4.278 25.440 1.00 51.88 89 SER A N 1
ATOM 722 C CA . SER A 1 89 ? 2.547 -3.646 26.363 1.00 51.88 89 SER A CA 1
ATOM 723 C C . SER A 1 89 ? 1.925 -2.595 27.289 1.00 51.88 89 SER A C 1
ATOM 725 O O . SER A 1 89 ? 2.570 -2.182 28.242 1.00 51.88 89 SER A O 1
ATOM 727 N N . ALA A 1 90 ? 0.705 -2.127 27.010 1.00 50.22 90 ALA A N 1
ATOM 728 C CA . ALA A 1 90 ? 0.019 -1.111 27.815 1.00 50.22 90 ALA A CA 1
ATOM 729 C C . ALA A 1 90 ? -0.811 -1.696 28.979 1.00 50.22 90 ALA A C 1
ATOM 731 O O . ALA A 1 90 ? -1.468 -0.946 29.698 1.00 50.22 90 ALA A O 1
ATOM 732 N N . VAL A 1 91 ? -0.812 -3.025 29.142 1.00 50.00 91 VAL A N 1
ATOM 733 C CA . VAL A 1 91 ? -1.602 -3.765 30.149 1.00 50.00 91 VAL A CA 1
ATOM 734 C C . VAL A 1 91 ? -0.700 -4.498 31.166 1.00 50.00 91 VAL A C 1
ATOM 736 O O . VAL A 1 91 ? -1.203 -5.217 32.026 1.00 50.00 91 VAL A O 1
ATOM 739 N N . ALA A 1 92 ? 0.622 -4.307 31.095 1.00 43.91 92 ALA A N 1
ATOM 740 C CA . ALA A 1 92 ? 1.602 -4.818 32.060 1.00 43.91 92 ALA A CA 1
ATOM 741 C C . ALA A 1 92 ? 2.152 -3.677 32.925 1.00 43.91 92 ALA A C 1
ATOM 743 O O . ALA A 1 92 ? 2.351 -3.915 34.137 1.00 43.91 92 ALA A O 1
#

Organism: Amanita muscaria (strain Koide BX008) (NCBI:txid946122)